Protein AF-A0A9D1L8U7-F1 (afdb_monomer_lite)

pLDDT: mean 72.37, std 13.3, range [36.38, 85.75]

Organism: NCBI:txid2840963

Secondary structure (DSSP, 8-state):
-HHHHHHHHHHHHHHHHHHHHHT------HHHHHHHHHHHHHHHHHHHHHHHHHHHHS-------HHHHHHHHHHHHHHHHHHHHHHHHHH--------------

Structure (mmCIF, N/CA/C/O backbone):
data_AF-A0A9D1L8U7-F1
#
_entry.id   AF-A0A9D1L8U7-F1
#
loop_
_atom_site.group_PDB
_atom_site.id
_atom_site.type_symbol
_atom_site.label_atom_id
_atom_site.label_alt_id
_atom_site.label_comp_id
_atom_site.label_asym_id
_atom_site.label_entity_id
_atom_site.label_seq_id
_atom_site.pdbx_PDB_ins_code
_atom_site.Cartn_x
_atom_site.Cartn_y
_atom_site.Cartn_z
_atom_site.occupancy
_atom_site.B_iso_or_equiv
_atom_site.auth_seq_id
_atom_site.auth_comp_id
_atom_site.auth_asym_id
_atom_site.auth_atom_id
_atom_site.pdbx_PDB_model_num
ATOM 1 N N . MET A 1 1 ? 5.204 17.347 -9.318 1.00 59.16 1 MET A N 1
ATOM 2 C CA . MET A 1 1 ? 3.749 17.117 -9.474 1.00 59.16 1 MET A CA 1
ATOM 3 C C . MET A 1 1 ? 3.393 15.631 -9.412 1.00 59.16 1 MET A C 1
ATOM 5 O O . MET A 1 1 ? 2.665 15.259 -8.507 1.00 59.16 1 MET A O 1
ATOM 9 N N . ILE A 1 2 ? 3.959 14.770 -10.270 1.00 63.97 2 ILE A N 1
ATOM 10 C CA . ILE A 1 2 ? 3.697 13.311 -10.244 1.00 63.97 2 ILE A CA 1
ATOM 11 C C . ILE A 1 2 ? 4.118 12.658 -8.913 1.00 63.97 2 ILE A C 1
ATOM 13 O O . ILE A 1 2 ? 3.381 11.849 -8.368 1.00 63.97 2 ILE A O 1
ATOM 17 N N . GLU A 1 3 ? 5.254 13.058 -8.336 1.00 65.38 3 GLU A N 1
ATOM 18 C CA . GLU A 1 3 ? 5.705 12.559 -7.021 1.00 65.38 3 GLU A CA 1
ATOM 19 C C . GLU A 1 3 ? 4.741 12.928 -5.886 1.00 65.38 3 GLU A C 1
ATOM 21 O O . GLU A 1 3 ? 4.428 12.092 -5.047 1.00 65.38 3 GLU A O 1
ATOM 26 N N . PHE A 1 4 ? 4.200 14.150 -5.907 1.00 64.88 4 PHE A N 1
ATOM 27 C CA . PHE A 1 4 ? 3.173 14.581 -4.959 1.00 64.88 4 PHE A CA 1
ATOM 28 C C . PHE A 1 4 ? 1.879 13.786 -5.155 1.00 64.88 4 PHE A C 1
ATOM 30 O O . PHE A 1 4 ? 1.316 13.286 -4.187 1.00 64.88 4 PHE A O 1
ATOM 37 N N . MET A 1 5 ? 1.434 13.588 -6.400 1.00 67.88 5 MET A N 1
ATOM 38 C CA . MET A 1 5 ? 0.277 12.730 -6.677 1.00 67.88 5 MET A CA 1
ATOM 39 C C . MET A 1 5 ? 0.503 11.310 -6.155 1.00 67.88 5 MET A C 1
ATOM 41 O O . MET A 1 5 ? -0.374 10.761 -5.505 1.00 67.88 5 MET A O 1
ATOM 45 N N . ASN A 1 6 ? 1.688 10.739 -6.340 1.00 68.00 6 ASN A N 1
ATOM 46 C CA . ASN A 1 6 ? 2.013 9.406 -5.838 1.00 68.00 6 ASN A CA 1
ATOM 47 C C . ASN A 1 6 ? 2.086 9.313 -4.307 1.00 68.00 6 ASN A C 1
ATOM 49 O O . ASN A 1 6 ? 1.857 8.240 -3.755 1.00 68.00 6 ASN A O 1
ATOM 53 N N . LEU A 1 7 ? 2.382 10.415 -3.619 1.00 68.00 7 LEU A N 1
ATOM 54 C CA . LEU A 1 7 ? 2.391 10.464 -2.159 1.00 68.00 7 LEU A CA 1
ATOM 55 C C . LEU A 1 7 ? 0.974 10.567 -1.573 1.00 68.00 7 LEU A C 1
ATOM 57 O O . LEU A 1 7 ? 0.725 10.065 -0.478 1.00 68.00 7 LEU A O 1
ATOM 61 N N . PHE A 1 8 ? 0.051 11.216 -2.292 1.00 74.06 8 PHE A N 1
ATOM 62 C CA . PHE A 1 8 ? -1.294 11.514 -1.789 1.00 74.06 8 PHE A CA 1
ATOM 63 C C . PHE A 1 8 ? -2.389 10.582 -2.321 1.00 74.06 8 PHE A C 1
ATOM 65 O O . PHE A 1 8 ? -3.234 10.110 -1.567 1.00 74.06 8 PHE A O 1
ATOM 72 N N . PHE A 1 9 ? -2.382 10.284 -3.618 1.00 79.12 9 PHE A N 1
ATOM 73 C CA . PHE A 1 9 ? -3.474 9.570 -4.283 1.00 79.12 9 PHE A CA 1
ATOM 74 C C . PHE A 1 9 ? -3.497 8.068 -3.963 1.00 79.12 9 PHE A C 1
ATOM 76 O O . PHE A 1 9 ? -4.527 7.575 -3.498 1.00 79.12 9 PHE A O 1
ATOM 83 N N . PRO A 1 10 ? -2.395 7.315 -4.155 1.00 82.19 10 PRO A N 1
ATOM 84 C CA . PRO A 1 10 ? -2.388 5.880 -3.895 1.00 82.19 10 PRO A CA 1
ATOM 85 C C . PRO A 1 10 ? -2.740 5.528 -2.440 1.00 82.19 10 PRO A C 1
ATOM 87 O O . PRO A 1 10 ? -3.629 4.696 -2.239 1.00 82.19 10 PRO A O 1
ATOM 90 N N . PRO A 1 11 ? -2.143 6.134 -1.399 1.00 82.00 11 PRO A N 1
ATOM 91 C CA . PRO A 1 11 ? -2.491 5.774 -0.024 1.00 82.00 11 PRO A CA 1
ATOM 92 C C . PRO A 1 11 ? -3.932 6.153 0.331 1.00 82.00 11 PRO A C 1
ATOM 94 O O . PRO A 1 11 ? -4.615 5.397 1.022 1.00 82.00 11 PRO A O 1
ATOM 97 N N . MET A 1 12 ? -4.433 7.275 -0.199 1.00 83.81 12 MET A N 1
ATOM 98 C CA . MET A 1 12 ? -5.825 7.685 -0.012 1.00 83.81 12 MET A CA 1
ATOM 99 C C . MET A 1 12 ? -6.808 6.671 -0.616 1.00 83.81 12 MET A C 1
ATOM 101 O O . MET A 1 12 ? -7.810 6.362 0.026 1.00 83.81 12 MET A O 1
ATOM 105 N N . ILE A 1 13 ? -6.510 6.088 -1.786 1.00 84.31 13 ILE A N 1
ATOM 106 C CA . ILE A 1 13 ? -7.315 5.002 -2.378 1.00 84.31 13 ILE A CA 1
ATOM 107 C C . ILE A 1 13 ? -7.379 3.798 -1.429 1.00 84.31 13 ILE A C 1
ATOM 109 O O . ILE A 1 13 ? -8.463 3.278 -1.163 1.00 84.31 13 ILE A O 1
ATOM 113 N N . ALA A 1 14 ? -6.235 3.379 -0.884 1.00 83.62 14 ALA A N 1
ATOM 114 C CA . ALA A 1 14 ? -6.166 2.232 0.018 1.00 83.62 14 ALA A CA 1
ATOM 115 C C . ALA A 1 14 ? -6.984 2.460 1.302 1.00 83.62 14 ALA A C 1
ATOM 117 O O . ALA A 1 14 ? -7.759 1.594 1.714 1.00 83.62 14 ALA A O 1
ATOM 118 N N . ILE A 1 15 ? -6.875 3.647 1.903 1.00 84.44 15 ILE A N 1
ATOM 119 C CA . ILE A 1 15 ? -7.648 4.027 3.095 1.00 84.44 15 ILE A CA 1
ATOM 120 C C . ILE A 1 15 ? -9.134 4.109 2.780 1.00 84.44 15 ILE A C 1
ATOM 122 O O . ILE A 1 15 ? -9.946 3.594 3.544 1.00 84.44 15 ILE A O 1
ATOM 126 N N . TYR A 1 16 ? -9.502 4.720 1.654 1.00 83.88 16 TYR A N 1
ATOM 127 C CA . TYR A 1 16 ? -10.893 4.823 1.238 1.00 83.88 16 TYR A CA 1
ATOM 128 C C . TYR A 1 16 ? -11.535 3.440 1.088 1.00 83.88 16 TYR A C 1
ATOM 130 O O . TYR A 1 16 ? -12.621 3.204 1.618 1.00 83.88 16 TYR A O 1
ATOM 138 N N . ILE A 1 17 ? -10.848 2.505 0.424 1.00 83.38 17 ILE A N 1
ATOM 139 C CA . ILE A 1 17 ? -11.315 1.121 0.276 1.00 83.38 17 ILE A CA 1
ATOM 140 C C . ILE A 1 17 ? -11.437 0.451 1.649 1.00 83.38 17 ILE A C 1
ATOM 142 O O . ILE A 1 17 ? -12.465 -0.162 1.933 1.00 83.38 17 ILE A O 1
ATOM 146 N N . TYR A 1 18 ? -10.433 0.596 2.516 1.00 82.31 18 TYR A N 1
ATOM 147 C CA . TYR A 1 18 ? -10.442 0.012 3.858 1.00 82.31 18 TYR A CA 1
ATOM 148 C C . TYR A 1 18 ? -11.620 0.517 4.715 1.00 82.31 18 TYR A C 1
ATOM 150 O O . TYR A 1 18 ? -12.375 -0.286 5.265 1.00 82.31 18 TYR A O 1
ATOM 158 N N . PHE A 1 19 ? -11.845 1.834 4.775 1.00 81.06 19 PHE A N 1
ATOM 159 C CA . PHE A 1 19 ? 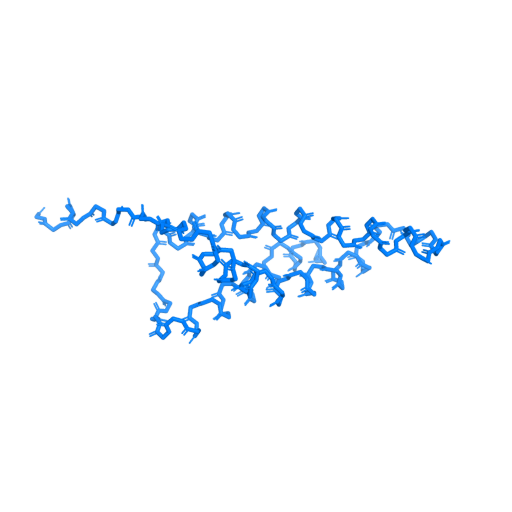-12.950 2.432 5.537 1.00 81.06 19 PHE A CA 1
ATOM 160 C C . PHE A 1 19 ? -14.319 2.075 4.957 1.00 81.06 19 PHE A C 1
ATOM 162 O O . PHE A 1 19 ? -15.234 1.706 5.697 1.00 81.06 19 PHE A O 1
ATOM 169 N N . ARG A 1 20 ? -14.462 2.117 3.625 1.00 82.00 20 ARG A N 1
ATOM 170 C CA . ARG A 1 20 ? -15.722 1.773 2.952 1.00 82.00 20 ARG A CA 1
ATOM 171 C C . ARG A 1 20 ? -16.123 0.320 3.206 1.00 82.00 20 ARG A C 1
ATOM 173 O O . ARG A 1 20 ? -17.309 0.045 3.373 1.00 82.00 20 ARG A O 1
ATOM 180 N N . ARG A 1 21 ? -15.155 -0.598 3.283 1.00 78.44 21 ARG A N 1
ATOM 181 C CA . ARG A 1 21 ? -15.396 -2.014 3.610 1.00 78.44 21 ARG A CA 1
ATOM 182 C C . ARG A 1 21 ? -15.814 -2.225 5.059 1.00 78.44 21 ARG A C 1
ATOM 184 O O . ARG A 1 21 ? -16.721 -3.013 5.310 1.00 78.44 21 ARG A O 1
ATOM 191 N N . LYS A 1 22 ? -15.226 -1.475 5.994 1.00 77.62 22 LYS A N 1
ATOM 192 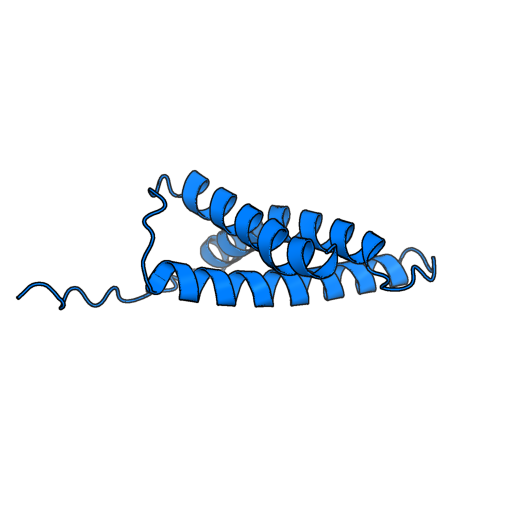C CA . LYS A 1 22 ? -15.618 -1.494 7.413 1.00 77.62 22 LYS A CA 1
ATOM 193 C C . LYS A 1 22 ? -16.900 -0.714 7.723 1.00 77.62 22 LYS A C 1
ATOM 195 O O . LYS A 1 22 ? -17.357 -0.743 8.858 1.00 77.62 22 LYS A O 1
ATOM 200 N N . LYS A 1 23 ? -17.506 -0.055 6.723 1.00 77.06 23 LYS A N 1
ATOM 201 C CA . LYS A 1 23 ? -18.659 0.855 6.879 1.00 77.06 23 LYS A CA 1
ATOM 202 C C . LYS A 1 23 ? -18.405 1.973 7.905 1.00 77.06 23 LYS A C 1
ATOM 204 O O . LYS A 1 23 ? -19.348 2.526 8.466 1.00 77.06 23 LYS A O 1
ATOM 209 N N . GLU A 1 24 ? -17.141 2.321 8.132 1.00 76.44 24 GLU A N 1
ATOM 210 C CA . GLU A 1 24 ? -16.746 3.396 9.040 1.00 76.44 24 GLU A CA 1
ATOM 211 C C . GLU A 1 24 ? -16.782 4.740 8.301 1.00 76.44 24 GLU A C 1
ATOM 213 O O . GLU A 1 24 ? -16.392 4.841 7.133 1.00 76.44 24 GLU A O 1
ATOM 218 N N . LYS A 1 25 ? -17.242 5.798 8.979 1.00 74.62 25 LYS A N 1
ATOM 219 C CA . LYS A 1 25 ? -17.155 7.159 8.440 1.00 74.62 25 LYS A CA 1
ATOM 220 C C . LYS A 1 25 ? -15.712 7.646 8.542 1.00 74.62 25 LYS A C 1
ATOM 222 O O . LYS A 1 25 ? -15.072 7.499 9.580 1.00 74.62 25 LYS A O 1
ATOM 227 N N . ILE A 1 26 ? -15.217 8.263 7.473 1.00 72.69 26 ILE A N 1
ATOM 228 C CA . ILE A 1 26 ? -13.912 8.927 7.481 1.00 72.69 26 ILE A CA 1
ATOM 229 C C . ILE A 1 26 ? -14.069 10.220 8.286 1.00 72.69 26 ILE A C 1
ATOM 231 O O . ILE A 1 26 ? -14.569 11.218 7.774 1.00 72.69 26 ILE A O 1
ATOM 235 N N . ALA A 1 27 ? -13.688 10.182 9.560 1.00 75.12 27 ALA A N 1
ATOM 236 C CA . ALA A 1 27 ? -13.560 11.368 10.395 1.00 75.12 27 ALA A CA 1
ATOM 237 C C . ALA A 1 27 ? -12.093 11.803 10.405 1.00 75.12 27 ALA A C 1
ATOM 239 O O . ALA A 1 27 ? -11.205 10.988 10.663 1.00 75.12 27 ALA A O 1
ATOM 240 N N . PHE A 1 28 ? -11.833 13.079 10.119 1.00 73.81 28 PHE A N 1
ATOM 241 C CA . PHE A 1 28 ? -10.490 13.636 10.232 1.00 73.81 28 PHE A CA 1
ATOM 242 C C . PHE A 1 28 ? -10.074 13.648 11.703 1.00 73.81 28 PHE A C 1
ATOM 244 O O . PHE A 1 28 ? -10.623 14.392 12.508 1.00 73.81 28 PHE A O 1
ATOM 251 N N . SER A 1 29 ? -9.118 12.792 12.046 1.00 79.88 29 SER A N 1
ATOM 252 C CA . SER A 1 29 ? -8.584 12.652 13.397 1.00 79.88 29 SER A CA 1
ATOM 253 C C . SER A 1 29 ? -7.087 12.336 13.339 1.00 79.88 29 SER A C 1
ATOM 255 O O . SER A 1 29 ? -6.593 11.802 12.341 1.00 79.88 29 SER A O 1
ATOM 257 N N . LEU A 1 30 ? -6.343 12.644 14.404 1.00 75.56 30 LEU A N 1
ATOM 258 C CA . LEU A 1 30 ? -4.926 12.270 14.531 1.00 75.56 30 LEU A CA 1
ATOM 259 C C . LEU A 1 30 ? -4.672 10.767 14.263 1.00 75.56 30 LEU A C 1
ATOM 261 O O . LEU A 1 30 ? -3.764 10.448 13.491 1.00 75.56 30 LEU A O 1
ATOM 265 N N . PRO A 1 31 ? -5.500 9.831 14.773 1.00 76.31 31 PRO A N 1
ATOM 266 C CA . PRO A 1 31 ? -5.393 8.410 14.441 1.00 76.31 31 PRO A CA 1
ATOM 267 C C . PRO A 1 31 ? -5.519 8.102 12.945 1.00 76.31 31 PRO A C 1
ATOM 269 O O . PRO A 1 31 ? -4.870 7.178 12.451 1.00 76.31 31 PRO A O 1
ATOM 272 N N . LEU A 1 32 ? -6.339 8.858 12.204 1.00 77.75 32 LEU A N 1
ATOM 273 C CA . LEU A 1 32 ? -6.468 8.698 10.755 1.00 77.75 32 LEU A CA 1
ATOM 274 C C . LEU A 1 32 ? -5.164 9.075 10.045 1.00 77.75 32 LEU A C 1
ATOM 276 O O . LEU A 1 32 ? -4.754 8.363 9.133 1.00 77.75 32 LEU A O 1
ATOM 280 N N . ILE A 1 33 ? -4.494 10.145 10.481 1.00 80.69 33 ILE A N 1
ATOM 281 C CA . ILE A 1 33 ? -3.206 10.579 9.919 1.00 80.69 33 ILE A CA 1
ATOM 282 C C . ILE A 1 33 ? -2.128 9.521 10.178 1.00 80.69 33 ILE A C 1
ATOM 284 O O . ILE A 1 33 ? -1.374 9.172 9.273 1.00 80.69 33 ILE A O 1
ATOM 288 N N . VAL A 1 34 ? -2.088 8.940 11.379 1.00 80.81 34 VAL A N 1
ATOM 289 C CA . VAL A 1 34 ? -1.143 7.855 11.694 1.00 80.81 34 VAL A CA 1
ATOM 290 C C . VAL A 1 34 ? -1.411 6.626 10.820 1.00 80.81 34 VAL A C 1
ATOM 292 O O . VAL A 1 34 ? -0.489 6.105 10.190 1.00 80.81 34 VAL A O 1
ATOM 295 N N . LYS A 1 35 ? -2.677 6.197 10.704 1.00 80.00 35 LYS A N 1
ATOM 296 C CA . LYS A 1 35 ? -3.078 5.116 9.784 1.00 80.00 35 LYS A CA 1
ATOM 297 C C . LYS A 1 35 ? -2.693 5.446 8.341 1.00 80.00 35 LYS A C 1
ATOM 299 O O . LYS A 1 35 ? -2.208 4.571 7.630 1.00 80.00 35 LYS A O 1
ATOM 304 N N . TYR A 1 36 ? -2.854 6.700 7.927 1.00 83.00 36 TYR A N 1
ATOM 305 C CA . TYR A 1 36 ? -2.471 7.174 6.604 1.00 83.00 36 TYR A CA 1
ATOM 306 C C . TYR A 1 36 ? -0.972 7.031 6.352 1.00 83.00 36 TYR A C 1
ATOM 308 O O . TYR A 1 36 ? -0.573 6.474 5.328 1.00 83.00 36 TYR A O 1
ATOM 316 N N . CYS A 1 37 ? -0.134 7.470 7.291 1.00 81.56 37 CYS A N 1
ATOM 317 C CA . CYS A 1 37 ? 1.316 7.323 7.193 1.00 81.56 37 CYS A CA 1
ATOM 318 C C . CYS A 1 37 ? 1.723 5.848 7.091 1.00 81.56 37 CYS A C 1
ATOM 320 O O . CYS A 1 37 ? 2.506 5.488 6.213 1.00 81.56 37 CYS A O 1
ATOM 322 N N . ILE A 1 38 ? 1.136 4.980 7.922 1.00 83.81 38 ILE A N 1
ATOM 323 C CA . ILE A 1 38 ? 1.397 3.534 7.895 1.00 83.81 38 ILE A CA 1
ATOM 324 C C . ILE A 1 38 ? 1.025 2.940 6.530 1.00 83.81 38 ILE A C 1
ATOM 326 O O . ILE A 1 38 ? 1.836 2.252 5.909 1.00 83.81 38 ILE A O 1
ATOM 330 N N . VAL A 1 39 ? -0.176 3.243 6.027 1.00 84.88 39 VAL A N 1
ATOM 331 C CA . VAL A 1 39 ? -0.642 2.772 4.714 1.00 84.88 39 VAL A CA 1
ATOM 332 C C . VAL A 1 39 ? 0.248 3.298 3.591 1.00 84.88 39 VAL A C 1
ATOM 334 O O . VAL A 1 39 ? 0.558 2.554 2.669 1.00 84.88 39 VAL A O 1
ATOM 337 N N . THR A 1 40 ? 0.720 4.540 3.677 1.00 84.94 40 THR A N 1
ATOM 338 C CA . THR A 1 40 ? 1.620 5.133 2.678 1.00 84.94 40 THR A CA 1
ATOM 339 C C . THR A 1 40 ? 2.938 4.369 2.586 1.00 84.94 40 THR A C 1
ATOM 341 O O . THR A 1 40 ? 3.363 3.999 1.491 1.00 84.94 40 THR A O 1
ATOM 344 N N . VAL A 1 41 ? 3.560 4.073 3.731 1.00 84.31 41 VAL A N 1
ATOM 345 C CA . VAL A 1 41 ? 4.805 3.290 3.786 1.00 84.31 41 VAL A CA 1
ATOM 346 C C . VAL A 1 41 ? 4.581 1.874 3.248 1.00 84.31 41 VAL A C 1
ATOM 348 O O . VAL A 1 41 ? 5.385 1.382 2.456 1.00 84.31 41 VAL A O 1
ATOM 351 N N . LEU A 1 42 ? 3.465 1.241 3.615 1.00 83.88 42 LEU A N 1
ATOM 352 C CA . LEU A 1 42 ? 3.089 -0.085 3.122 1.00 83.88 42 LEU A CA 1
ATOM 353 C C . LEU A 1 42 ? 2.871 -0.105 1.606 1.00 83.88 42 LEU A C 1
ATOM 355 O O . LEU A 1 42 ? 3.418 -0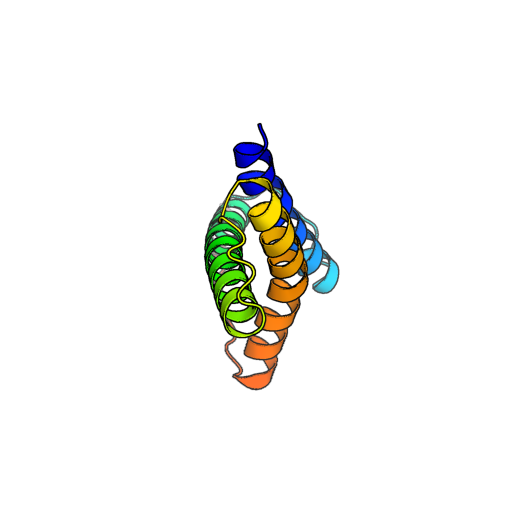.974 0.934 1.00 83.88 42 LEU A O 1
ATOM 359 N N . VAL A 1 43 ? 2.122 0.853 1.053 1.00 84.19 43 VAL A N 1
ATOM 360 C CA . VAL A 1 43 ? 1.897 0.981 -0.397 1.00 84.19 43 VAL A CA 1
ATOM 361 C C . VAL A 1 43 ? 3.224 1.168 -1.124 1.00 84.19 43 VAL A C 1
ATOM 363 O O . VAL A 1 43 ? 3.459 0.512 -2.135 1.00 84.19 43 VAL A O 1
ATOM 366 N N . PHE A 1 44 ? 4.121 2.006 -0.596 1.00 82.62 44 PHE A N 1
ATOM 367 C CA . PHE A 1 44 ? 5.439 2.219 -1.188 1.00 82.62 44 PHE A CA 1
ATOM 368 C C . PHE A 1 44 ? 6.277 0.934 -1.214 1.00 82.62 44 PHE A C 1
ATOM 370 O O . PHE A 1 44 ? 6.827 0.573 -2.258 1.00 82.62 44 PHE A O 1
ATOM 377 N N . ALA A 1 45 ? 6.353 0.223 -0.086 1.00 83.25 45 ALA A N 1
ATOM 378 C CA . ALA A 1 45 ? 7.075 -1.042 0.010 1.00 83.25 45 ALA A CA 1
ATOM 379 C C . ALA A 1 45 ? 6.477 -2.102 -0.930 1.00 83.25 45 ALA A C 1
ATOM 381 O O . ALA A 1 45 ? 7.204 -2.755 -1.679 1.00 83.25 45 ALA A O 1
ATOM 382 N N . PHE A 1 46 ? 5.150 -2.225 -0.949 1.00 82.88 46 PHE A N 1
ATOM 383 C CA . PHE A 1 46 ? 4.445 -3.209 -1.763 1.00 82.88 46 PHE A CA 1
ATOM 384 C C . PHE A 1 46 ? 4.573 -2.922 -3.264 1.00 82.88 46 PHE A C 1
ATOM 386 O O . PHE A 1 46 ? 4.799 -3.841 -4.046 1.00 82.88 46 PHE A O 1
ATOM 393 N N . ALA A 1 47 ? 4.528 -1.651 -3.671 1.00 83.06 47 ALA A N 1
ATOM 394 C CA . ALA A 1 47 ? 4.775 -1.241 -5.052 1.00 83.06 47 ALA A CA 1
ATOM 395 C C . ALA A 1 47 ? 6.190 -1.619 -5.521 1.00 83.06 47 ALA A C 1
ATOM 397 O O . ALA A 1 47 ? 6.356 -2.097 -6.643 1.00 83.06 47 ALA A O 1
ATOM 398 N N . LYS A 1 48 ? 7.209 -1.470 -4.659 1.00 80.56 48 LYS A N 1
ATOM 399 C CA . LYS A 1 48 ? 8.574 -1.923 -4.970 1.00 80.56 48 LYS A CA 1
ATOM 400 C C . LYS A 1 48 ? 8.663 -3.439 -5.119 1.00 80.56 48 LYS A C 1
ATOM 402 O O . LYS A 1 48 ? 9.278 -3.902 -6.075 1.00 80.56 48 LYS A O 1
ATOM 407 N N . ILE A 1 49 ? 8.039 -4.197 -4.215 1.00 84.06 49 ILE A N 1
ATOM 408 C CA . ILE A 1 49 ? 8.008 -5.666 -4.288 1.00 84.06 49 ILE A CA 1
ATOM 409 C C . ILE A 1 49 ? 7.328 -6.116 -5.586 1.00 84.06 49 ILE A C 1
ATOM 411 O O . ILE A 1 49 ? 7.892 -6.920 -6.322 1.00 84.06 49 ILE A O 1
ATOM 415 N N . LEU A 1 50 ? 6.160 -5.554 -5.915 1.00 81.62 50 LEU A N 1
ATOM 416 C CA . LEU A 1 50 ? 5.453 -5.848 -7.165 1.00 81.62 50 LEU A CA 1
ATOM 417 C C . LEU A 1 50 ? 6.312 -5.539 -8.390 1.00 81.62 50 LEU A C 1
ATOM 419 O O . LEU A 1 50 ? 6.397 -6.358 -9.301 1.00 81.62 50 LEU A O 1
ATOM 423 N N . SER A 1 51 ? 6.989 -4.391 -8.397 1.00 80.00 51 SER A N 1
ATOM 424 C CA . SER A 1 51 ? 7.869 -4.030 -9.504 1.00 80.00 51 SER A CA 1
ATOM 425 C C . SER A 1 51 ? 9.051 -4.991 -9.645 1.00 80.00 51 SER A C 1
ATOM 427 O O . SER A 1 51 ? 9.424 -5.313 -10.770 1.00 80.00 51 SER A O 1
ATOM 429 N N . GLN A 1 52 ? 9.637 -5.463 -8.540 1.00 80.56 52 GLN A N 1
ATOM 430 C CA . GLN A 1 52 ? 10.711 -6.459 -8.578 1.00 80.56 52 GLN A CA 1
ATOM 431 C C . GLN A 1 52 ? 10.215 -7.808 -9.100 1.00 80.56 52 GLN A C 1
ATOM 433 O O . GLN A 1 52 ? 10.878 -8.405 -9.941 1.00 80.56 52 GLN A O 1
ATOM 438 N N . ILE A 1 53 ? 9.038 -8.257 -8.657 1.00 81.50 53 ILE A N 1
ATOM 439 C CA . ILE A 1 53 ? 8.407 -9.489 -9.144 1.00 81.50 53 ILE A CA 1
ATOM 440 C C . ILE A 1 53 ? 8.193 -9.405 -10.656 1.00 81.50 53 ILE A C 1
ATOM 442 O O . ILE A 1 53 ? 8.599 -10.304 -11.387 1.00 81.50 53 ILE A O 1
ATOM 446 N N . VAL A 1 54 ? 7.610 -8.310 -11.146 1.00 78.19 54 VAL A N 1
AT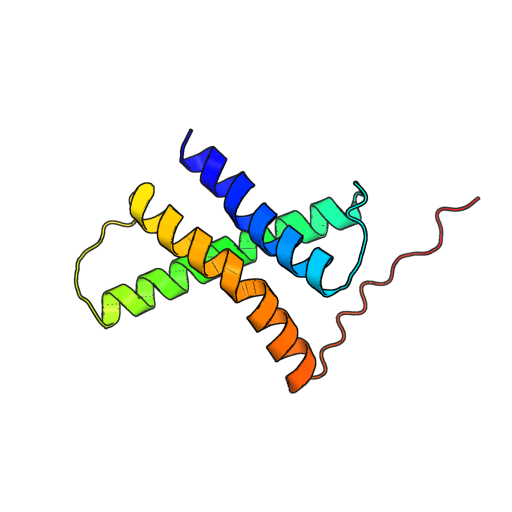OM 447 C CA . VAL A 1 54 ? 7.374 -8.133 -12.584 1.00 78.19 54 VAL A CA 1
ATOM 448 C C . VAL A 1 54 ? 8.684 -8.118 -13.363 1.00 78.19 54 VAL A C 1
ATOM 450 O O . VAL A 1 54 ? 8.747 -8.768 -14.396 1.00 78.19 54 VAL A O 1
ATOM 453 N N . ASN A 1 55 ? 9.736 -7.482 -12.843 1.00 74.94 55 ASN A N 1
ATOM 454 C CA . ASN A 1 55 ? 11.051 -7.463 -13.488 1.00 74.94 55 ASN A CA 1
ATOM 455 C C . ASN A 1 55 ? 11.718 -8.857 -13.553 1.00 74.94 55 ASN A C 1
ATOM 457 O O . ASN A 1 55 ? 12.511 -9.121 -14.451 1.00 74.94 55 ASN A O 1
ATOM 461 N N . ILE A 1 56 ? 11.389 -9.768 -12.625 1.00 78.25 56 ILE A N 1
ATOM 462 C CA . ILE A 1 56 ? 11.845 -11.169 -12.666 1.00 78.25 56 ILE A CA 1
ATOM 463 C C . ILE A 1 56 ? 11.147 -11.940 -13.795 1.00 78.25 56 ILE A C 1
ATOM 465 O O . ILE A 1 56 ? 11.796 -12.692 -14.517 1.00 78.25 56 ILE A O 1
ATOM 469 N N . PHE A 1 57 ? 9.830 -11.777 -13.945 1.00 75.69 57 PHE A N 1
ATOM 470 C CA . PHE A 1 57 ? 9.040 -12.512 -14.946 1.00 75.69 57 PHE A CA 1
ATOM 471 C C . PHE A 1 57 ? 9.124 -11.908 -16.348 1.00 75.69 57 PHE A C 1
ATOM 473 O O . PHE A 1 57 ? 9.044 -12.618 -17.346 1.00 75.69 57 PHE A O 1
ATOM 480 N N . TYR A 1 58 ? 9.290 -10.596 -16.412 1.00 69.62 58 TYR A N 1
ATOM 481 C CA . TYR A 1 58 ? 9.459 -9.822 -17.620 1.00 69.62 58 TYR A CA 1
ATOM 482 C C . TYR A 1 58 ? 10.685 -8.941 -17.412 1.00 69.62 58 TYR A C 1
ATOM 484 O O . TYR A 1 58 ? 10.552 -7.884 -16.796 1.00 69.62 58 TYR A O 1
ATOM 492 N N . PRO A 1 59 ? 11.858 -9.304 -17.961 1.00 63.69 59 PRO A N 1
ATOM 493 C CA . PRO A 1 59 ? 13.038 -8.446 -17.959 1.00 63.69 59 PRO A CA 1
ATOM 494 C C . PRO A 1 59 ? 12.856 -7.275 -18.940 1.00 63.69 59 PRO A C 1
ATOM 496 O O . PRO A 1 59 ? 13.774 -6.889 -19.662 1.00 63.69 59 PRO A O 1
ATOM 499 N N . LEU A 1 60 ? 11.653 -6.694 -19.004 1.00 58.56 60 LEU A N 1
ATOM 500 C CA . LEU A 1 60 ? 11.529 -5.307 -19.386 1.00 58.56 60 LEU A CA 1
ATOM 501 C C . LEU A 1 60 ? 12.261 -4.567 -18.275 1.00 58.56 60 LEU A C 1
ATOM 503 O O . LEU A 1 60 ? 11.763 -4.494 -17.157 1.00 58.56 60 LEU A O 1
ATOM 507 N N . ALA A 1 61 ? 13.447 -4.050 -18.574 1.00 55.31 61 ALA A N 1
ATOM 508 C CA . ALA A 1 61 ? 14.153 -3.097 -17.735 1.00 55.31 61 ALA A CA 1
ATOM 509 C C . ALA A 1 61 ? 13.322 -1.807 -17.645 1.00 55.31 61 ALA A C 1
ATOM 511 O O . ALA A 1 61 ? 13.711 -0.778 -18.183 1.00 55.31 61 ALA A O 1
ATOM 512 N N . ILE A 1 62 ? 12.129 -1.886 -17.046 1.00 57.69 62 ILE A N 1
ATOM 513 C CA . ILE A 1 62 ? 11.240 -0.766 -16.809 1.00 57.69 62 ILE A CA 1
ATOM 514 C C . ILE A 1 62 ? 11.999 0.068 -15.789 1.00 57.69 62 ILE A C 1
ATOM 516 O O . ILE A 1 62 ? 12.113 -0.359 -14.632 1.00 57.69 62 ILE A O 1
ATOM 520 N N . PRO A 1 63 ? 12.574 1.213 -16.194 1.00 57.59 63 PRO A N 1
ATOM 521 C CA . PRO A 1 63 ? 13.186 2.080 -15.217 1.00 57.59 63 PRO A CA 1
ATOM 522 C C . PRO A 1 63 ? 12.090 2.422 -14.215 1.00 57.59 63 PRO A C 1
ATOM 524 O O . PRO A 1 63 ? 10.941 2.664 -14.598 1.00 57.59 63 PRO A O 1
ATOM 527 N N . LEU A 1 64 ? 12.427 2.432 -12.927 1.00 57.16 64 LEU A N 1
ATOM 528 C CA . LEU A 1 64 ? 11.536 2.895 -11.862 1.00 57.16 64 LEU A CA 1
ATOM 529 C C . LEU A 1 64 ? 11.317 4.422 -11.956 1.00 57.16 64 LEU A C 1
ATOM 531 O O . LEU A 1 64 ? 11.297 5.132 -10.955 1.00 57.16 64 LEU A O 1
ATOM 535 N N . ASP A 1 65 ? 11.190 4.943 -13.172 1.00 59.06 65 ASP A N 1
ATOM 536 C CA . ASP A 1 65 ? 10.809 6.305 -13.442 1.00 59.06 65 ASP A CA 1
ATOM 537 C C . ASP A 1 65 ? 9.355 6.518 -13.028 1.00 59.06 65 ASP A C 1
ATOM 539 O O . ASP A 1 65 ? 8.554 5.599 -12.829 1.00 59.06 65 ASP A O 1
ATOM 543 N N . ARG A 1 66 ? 9.018 7.790 -12.847 1.00 63.31 66 AR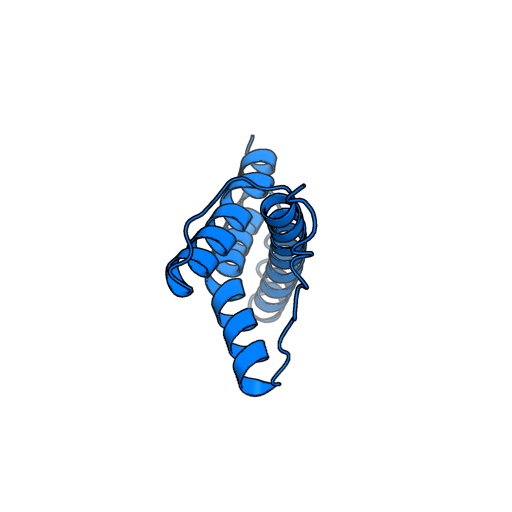G A N 1
ATOM 544 C CA . ARG A 1 66 ? 7.842 8.240 -12.099 1.00 63.31 66 ARG A CA 1
ATOM 545 C C . ARG A 1 66 ? 6.513 7.612 -12.551 1.00 63.31 66 ARG A C 1
ATOM 547 O O . ARG A 1 66 ? 5.641 7.433 -11.709 1.00 63.31 66 ARG A O 1
ATOM 554 N N . ALA A 1 67 ? 6.358 7.272 -13.835 1.00 67.00 67 ALA A N 1
ATOM 555 C CA . ALA A 1 67 ? 5.119 6.741 -14.419 1.00 67.00 67 ALA A CA 1
ATOM 556 C C . ALA A 1 67 ? 4.867 5.236 -14.158 1.00 67.00 67 ALA A C 1
ATOM 558 O O . ALA A 1 67 ? 3.794 4.909 -13.644 1.00 67.00 67 ALA A O 1
ATOM 559 N N . PRO A 1 68 ? 5.801 4.305 -14.447 1.00 71.62 68 PRO A N 1
ATOM 560 C CA . PRO A 1 68 ? 5.608 2.894 -14.104 1.00 71.62 68 PRO A CA 1
ATOM 561 C C . PRO A 1 68 ? 5.452 2.671 -12.597 1.00 71.62 68 PRO A C 1
ATOM 563 O O . PRO A 1 68 ? 4.624 1.861 -12.184 1.00 71.62 68 PRO A O 1
ATOM 566 N N . TYR A 1 69 ? 6.143 3.454 -11.762 1.00 71.69 69 TYR A N 1
ATOM 567 C CA . TYR A 1 69 ? 5.924 3.420 -10.316 1.00 71.69 69 TYR A CA 1
ATOM 568 C C . TYR A 1 69 ? 4.474 3.770 -9.931 1.00 71.69 69 TYR A C 1
ATOM 570 O O . TYR A 1 69 ? 3.888 3.078 -9.101 1.00 71.69 69 TYR A O 1
ATOM 578 N N . THR A 1 70 ? 3.863 4.790 -10.549 1.00 76.25 70 THR A N 1
ATOM 579 C CA . THR A 1 70 ? 2.454 5.149 -10.297 1.00 76.25 70 THR A CA 1
ATOM 580 C C . THR A 1 70 ? 1.512 3.982 -10.586 1.00 76.25 70 THR A C 1
ATOM 582 O O . THR A 1 70 ? 0.601 3.730 -9.799 1.00 76.25 70 THR A O 1
ATOM 585 N N . LEU A 1 71 ? 1.740 3.239 -11.674 1.00 79.56 71 LEU A N 1
ATOM 586 C CA . LEU A 1 71 ? 0.928 2.067 -12.016 1.00 79.56 71 LEU A CA 1
ATOM 587 C C . LEU A 1 71 ? 1.023 0.990 -10.930 1.00 79.56 71 LEU A C 1
ATOM 589 O O . LEU A 1 71 ? -0.005 0.523 -10.437 1.00 79.56 71 LEU A O 1
ATOM 593 N N . PHE A 1 72 ? 2.239 0.650 -10.497 1.00 81.56 72 PHE A N 1
ATOM 594 C CA . PHE A 1 72 ? 2.434 -0.325 -9.421 1.00 81.56 72 PHE A CA 1
ATOM 595 C C . PHE A 1 72 ? 1.882 0.162 -8.080 1.00 81.56 72 PHE A C 1
ATOM 597 O O . PHE A 1 72 ? 1.323 -0.638 -7.336 1.00 81.56 72 PHE A O 1
ATOM 604 N N . ALA A 1 73 ? 1.979 1.458 -7.782 1.00 80.25 73 ALA A N 1
ATOM 605 C CA . ALA A 1 73 ? 1.422 2.051 -6.572 1.00 80.25 73 ALA A CA 1
ATOM 606 C C . ALA A 1 73 ? -0.112 1.997 -6.555 1.00 80.25 73 ALA A C 1
ATOM 608 O O . ALA A 1 73 ? -0.690 1.660 -5.527 1.00 80.25 73 ALA A O 1
ATOM 609 N N . ILE A 1 74 ? -0.783 2.255 -7.682 1.00 83.44 74 ILE A N 1
ATOM 610 C CA . ILE A 1 74 ? -2.245 2.121 -7.785 1.00 83.44 74 ILE A CA 1
ATOM 611 C C . ILE A 1 74 ? -2.664 0.666 -7.563 1.00 83.44 74 ILE A C 1
ATOM 613 O O . ILE A 1 74 ? -3.557 0.397 -6.759 1.00 83.44 74 ILE A O 1
ATOM 617 N N . VAL A 1 75 ? -1.997 -0.279 -8.232 1.00 84.94 75 VAL A N 1
ATOM 618 C CA . VAL A 1 75 ? -2.272 -1.714 -8.065 1.00 84.94 75 VAL A CA 1
ATOM 619 C C . VAL A 1 75 ? -2.039 -2.140 -6.614 1.00 84.94 75 VAL A C 1
ATOM 621 O O . VAL A 1 75 ? -2.896 -2.796 -6.019 1.00 84.94 75 VAL A O 1
ATOM 624 N N . ALA A 1 76 ? -0.929 -1.707 -6.011 1.00 84.38 76 ALA A N 1
ATOM 625 C CA . ALA A 1 76 ? -0.628 -1.943 -4.606 1.00 84.38 76 ALA A CA 1
ATOM 626 C C . ALA A 1 76 ? -1.735 -1.402 -3.698 1.00 84.38 76 ALA A C 1
ATOM 628 O O . ALA A 1 76 ? -2.233 -2.135 -2.855 1.00 84.38 76 ALA A O 1
ATOM 629 N N . SER A 1 77 ? -2.178 -0.164 -3.899 1.00 84.19 77 SER A N 1
ATOM 630 C CA . SER A 1 77 ? -3.228 0.465 -3.096 1.00 84.19 77 SER A CA 1
ATOM 631 C C . SER A 1 77 ? -4.581 -0.224 -3.171 1.00 84.19 77 SER A C 1
ATOM 633 O O . SER A 1 77 ? -5.324 -0.215 -2.192 1.00 84.19 77 SER A O 1
ATOM 635 N N . VAL A 1 78 ? -4.915 -0.821 -4.314 1.00 85.75 78 VAL A N 1
ATOM 636 C CA . VAL A 1 78 ? -6.150 -1.597 -4.456 1.00 85.75 78 VAL A CA 1
ATOM 637 C C . VAL A 1 78 ? -6.021 -2.950 -3.766 1.00 85.75 78 VAL A C 1
ATOM 639 O O . VAL A 1 78 ? -6.976 -3.381 -3.131 1.00 85.75 78 VAL A O 1
ATOM 642 N N . LEU A 1 79 ? -4.862 -3.609 -3.849 1.00 85.31 79 LEU A N 1
ATOM 643 C CA . LEU A 1 79 ? -4.644 -4.945 -3.281 1.00 85.31 79 LEU A CA 1
ATOM 644 C C . LEU A 1 79 ? -4.367 -4.933 -1.772 1.00 85.31 79 LEU A C 1
ATOM 646 O O . LEU A 1 79 ? -4.794 -5.846 -1.065 1.00 85.31 79 LEU A O 1
ATOM 650 N N . LEU A 1 80 ? -3.687 -3.903 -1.261 1.00 84.12 80 LEU A N 1
ATOM 651 C CA . LEU A 1 80 ? -3.241 -3.814 0.131 1.00 84.12 80 LEU A CA 1
ATOM 652 C C . LEU A 1 80 ? -4.378 -4.019 1.152 1.00 84.12 80 LEU A C 1
ATOM 654 O O . LEU A 1 80 ? -4.191 -4.815 2.071 1.00 84.12 80 LEU A O 1
ATOM 658 N N . PRO A 1 81 ? -5.570 -3.400 1.011 1.00 82.25 81 PRO A N 1
ATOM 659 C CA . PRO A 1 81 ? -6.674 -3.599 1.950 1.00 82.25 81 PRO A CA 1
ATOM 660 C C . PRO A 1 81 ? -7.166 -5.051 1.983 1.00 82.25 81 PRO A C 1
ATOM 662 O O . PRO A 1 81 ? -7.514 -5.557 3.045 1.00 82.25 81 PRO A O 1
ATOM 665 N N . PHE A 1 82 ? -7.161 -5.740 0.836 1.00 81.38 82 PHE A N 1
ATOM 666 C CA . PHE A 1 82 ? -7.534 -7.155 0.754 1.00 81.38 82 PHE A CA 1
ATOM 667 C C . PHE A 1 82 ? -6.495 -8.032 1.439 1.00 81.38 82 PHE A C 1
ATOM 669 O O . PHE A 1 82 ? -6.856 -8.977 2.130 1.00 81.38 82 PHE A O 1
ATOM 676 N N . LEU A 1 83 ? -5.215 -7.707 1.264 1.00 80.75 83 LEU A N 1
ATOM 677 C CA . LEU A 1 83 ? -4.112 -8.439 1.870 1.00 80.75 83 LEU A CA 1
ATOM 678 C C . LEU A 1 83 ? -4.106 -8.264 3.392 1.00 80.75 83 LEU A C 1
ATOM 680 O O . LEU A 1 83 ? -3.964 -9.244 4.115 1.00 80.75 83 LEU A O 1
ATOM 684 N N . ILE A 1 84 ? -4.352 -7.044 3.878 1.00 77.94 84 ILE A N 1
ATOM 685 C CA . ILE A 1 84 ? -4.516 -6.748 5.307 1.00 77.94 84 ILE A CA 1
ATOM 686 C C . ILE A 1 84 ? -5.692 -7.542 5.882 1.00 77.94 84 ILE A C 1
ATOM 688 O O . ILE A 1 84 ? -5.522 -8.221 6.890 1.00 77.94 84 ILE A O 1
ATOM 692 N N . GLU A 1 85 ? -6.864 -7.515 5.242 1.00 75.69 85 GLU A N 1
ATOM 693 C CA . GLU A 1 85 ? -8.017 -8.295 5.708 1.00 75.69 85 GLU A CA 1
ATOM 694 C C . GLU A 1 85 ? -7.765 -9.807 5.660 1.00 75.69 85 GLU A C 1
ATOM 696 O O . GLU A 1 85 ? -8.158 -10.525 6.578 1.00 75.69 85 GLU A O 1
ATOM 701 N N . PHE A 1 86 ? -7.097 -10.302 4.616 1.00 80.06 86 PHE A N 1
ATOM 702 C CA . PHE A 1 86 ? -6.750 -11.713 4.487 1.00 80.06 86 PHE A CA 1
ATOM 703 C C . PHE A 1 86 ? -5.803 -12.152 5.606 1.00 80.06 86 PHE A C 1
ATOM 705 O O . PHE A 1 86 ? -6.072 -13.148 6.274 1.00 80.06 86 PHE A O 1
ATOM 712 N N . VAL A 1 87 ? -4.746 -11.379 5.872 1.00 77.25 87 VAL A N 1
ATOM 713 C CA . VAL A 1 87 ? -3.808 -11.642 6.972 1.00 77.25 87 VAL A CA 1
ATOM 714 C C . VAL A 1 87 ? -4.527 -11.580 8.319 1.00 77.25 87 VAL A C 1
ATOM 716 O O . VAL A 1 87 ? -4.376 -12.496 9.121 1.00 77.25 87 VAL A O 1
ATOM 719 N N . GLN A 1 88 ? -5.368 -10.572 8.558 1.00 71.94 88 GLN A N 1
ATOM 720 C CA . GLN A 1 88 ? -6.156 -10.472 9.793 1.00 71.94 88 GLN A CA 1
ATOM 721 C C . GLN A 1 88 ? -7.082 -11.681 9.985 1.00 71.94 88 GLN A C 1
ATOM 723 O O . GLN A 1 88 ? -7.169 -12.223 11.087 1.00 71.94 88 GLN A O 1
ATOM 728 N N . ARG A 1 89 ? -7.738 -12.149 8.916 1.00 71.38 89 ARG A N 1
ATOM 729 C CA . ARG A 1 89 ? -8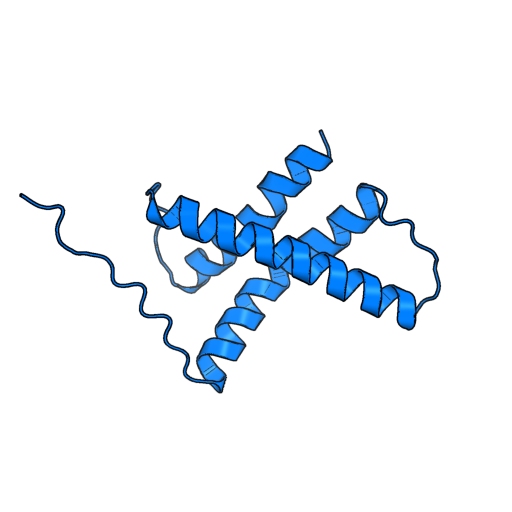.672 -13.282 8.965 1.00 71.38 89 ARG A CA 1
ATOM 730 C C . ARG A 1 89 ? -7.970 -14.629 9.125 1.00 71.38 89 ARG A C 1
ATOM 732 O O . ARG A 1 89 ? -8.490 -15.491 9.828 1.00 71.38 89 ARG A O 1
ATOM 739 N N . TYR A 1 90 ? -6.820 -14.815 8.478 1.00 70.75 90 TYR A N 1
ATOM 740 C CA . TYR A 1 90 ? -6.105 -16.092 8.454 1.00 70.75 90 TYR A CA 1
ATOM 741 C C . TYR A 1 90 ? -5.158 -16.261 9.648 1.00 70.75 90 TYR A C 1
ATOM 743 O O . TYR A 1 90 ? -5.060 -17.349 10.205 1.00 70.75 90 TYR A O 1
ATOM 751 N N . PHE A 1 91 ? -4.506 -15.181 10.090 1.00 64.56 91 PHE A N 1
ATOM 752 C CA . PHE A 1 91 ? -3.562 -15.208 11.211 1.00 64.56 91 PHE A CA 1
ATOM 753 C C . PHE A 1 91 ? -4.166 -14.755 12.550 1.00 64.56 91 PHE A C 1
ATOM 755 O O . PHE A 1 91 ? -3.450 -14.743 13.546 1.00 64.56 91 PHE A O 1
ATOM 762 N N . ARG A 1 92 ? -5.457 -14.379 12.605 1.00 56.38 92 ARG A N 1
ATOM 763 C CA . ARG A 1 92 ? -6.123 -13.823 13.807 1.00 56.38 92 ARG A CA 1
ATOM 764 C C . ARG A 1 92 ? -5.321 -12.705 14.498 1.00 56.38 92 ARG A C 1
ATOM 766 O O . ARG A 1 92 ? -5.405 -12.531 15.711 1.00 56.38 92 ARG A O 1
ATOM 773 N N . PHE A 1 93 ? -4.557 -11.919 13.741 1.00 51.62 93 PHE A N 1
ATOM 774 C CA . PHE A 1 93 ? -3.943 -10.701 14.263 1.00 51.62 93 PHE A CA 1
ATOM 775 C C . PHE A 1 93 ? -5.023 -9.616 14.354 1.00 51.62 93 PHE A C 1
ATOM 777 O O . PHE A 1 93 ? -5.197 -8.805 13.443 1.00 51.62 93 PHE A O 1
ATOM 784 N N . GLU A 1 94 ? -5.787 -9.606 15.447 1.00 47.75 94 GLU A N 1
ATOM 785 C CA . GLU A 1 94 ? -6.522 -8.409 15.848 1.00 47.75 94 GLU A CA 1
ATOM 786 C C . GLU A 1 94 ? -5.492 -7.350 16.235 1.00 47.75 94 GLU A C 1
ATOM 788 O O . GLU A 1 94 ? -4.937 -7.359 17.332 1.00 47.75 94 GLU A O 1
ATOM 793 N N . ILE A 1 95 ? -5.211 -6.421 15.322 1.00 49.31 95 ILE A N 1
ATOM 794 C CA . ILE A 1 95 ? -4.528 -5.183 15.688 1.00 49.31 95 ILE A CA 1
ATOM 795 C C . ILE A 1 95 ? -5.539 -4.380 16.516 1.00 49.31 95 ILE A C 1
ATOM 797 O O . ILE A 1 95 ? -6.288 -3.564 15.976 1.00 49.31 95 ILE A O 1
ATOM 801 N N . LYS A 1 96 ? -5.601 -4.659 17.824 1.00 41.03 96 LYS A N 1
ATOM 802 C CA . LYS A 1 96 ? -6.215 -3.781 18.821 1.00 41.03 96 LYS A CA 1
ATOM 803 C C . LYS A 1 96 ? -5.405 -2.490 18.826 1.00 41.03 96 LYS A C 1
ATOM 805 O O . LYS A 1 96 ? -4.399 -2.369 19.513 1.00 41.03 96 LYS A O 1
ATOM 810 N N . VAL A 1 97 ? -5.815 -1.534 18.003 1.00 48.47 97 VAL A N 1
ATOM 811 C CA . VAL A 1 97 ? -5.465 -0.140 18.254 1.00 48.47 97 VAL A CA 1
ATOM 812 C C . VAL A 1 97 ? -6.370 0.259 19.409 1.00 48.47 97 VAL A C 1
ATOM 814 O O . VAL A 1 97 ? -7.555 0.490 19.183 1.00 48.47 97 VAL A O 1
ATOM 817 N N . GLU A 1 98 ? -5.854 0.224 20.639 1.00 39.00 98 GLU A N 1
ATOM 818 C CA . GLU A 1 98 ? -6.524 0.839 21.785 1.00 39.00 98 GLU A CA 1
ATOM 819 C C . GLU A 1 98 ? -6.827 2.291 21.405 1.00 39.00 98 GLU A C 1
ATOM 821 O O . GLU A 1 98 ? -5.935 3.138 21.331 1.00 39.00 98 GLU A O 1
ATOM 826 N N . SER A 1 99 ? -8.089 2.578 21.082 1.00 42.34 99 SER A N 1
ATOM 827 C CA . SER A 1 99 ? -8.581 3.940 21.174 1.00 42.34 99 SER A CA 1
ATOM 828 C C . SER A 1 99 ? -8.579 4.252 22.659 1.00 42.34 99 SER A C 1
ATOM 830 O O . SER A 1 99 ? -9.408 3.724 23.397 1.00 42.34 99 SER A O 1
ATOM 832 N N . ASN A 1 100 ? -7.606 5.043 23.102 1.00 41.38 100 ASN A N 1
ATOM 833 C CA . ASN A 1 100 ? -7.649 5.640 24.424 1.00 41.38 100 ASN A CA 1
ATOM 834 C C . ASN A 1 100 ? -8.911 6.512 24.481 1.00 41.38 100 ASN A C 1
ATOM 836 O O . ASN A 1 100 ? -8.939 7.631 23.977 1.00 41.38 100 ASN A O 1
ATOM 840 N N . GLU A 1 101 ? -9.968 5.949 25.050 1.00 44.81 101 GLU A N 1
ATOM 841 C CA . GLU A 1 101 ? -11.253 6.569 25.369 1.00 44.81 101 GLU A CA 1
ATOM 842 C C . GLU A 1 101 ? -11.084 7.482 26.602 1.00 44.81 101 GLU A C 1
ATOM 844 O O . GLU A 1 101 ? -11.775 7.346 27.602 1.00 44.81 101 GLU A O 1
ATOM 849 N N . ASN A 1 102 ? -10.081 8.370 26.574 1.00 41.88 102 ASN A N 1
ATOM 850 C CA . ASN A 1 102 ? -9.678 9.177 27.732 1.00 41.88 102 ASN A CA 1
ATOM 851 C C . ASN A 1 102 ? -9.382 10.650 27.390 1.00 41.88 102 ASN A C 1
ATOM 853 O O . ASN A 1 102 ? -8.592 11.298 28.069 1.00 41.88 102 ASN A O 1
ATOM 857 N N . GLU A 1 103 ? -10.046 11.199 26.371 1.00 42.19 103 GLU A N 1
ATOM 858 C CA . GLU A 1 103 ? -10.123 12.656 26.151 1.00 42.19 103 GLU A CA 1
ATOM 859 C C . GLU A 1 103 ? -11.581 13.156 26.116 1.00 42.19 103 GLU A C 1
ATOM 861 O O . GLU A 1 103 ? -11.926 14.070 25.376 1.00 42.19 103 GLU A O 1
ATOM 866 N N . GLU A 1 104 ? -12.450 12.580 26.950 1.00 42.69 104 GLU A N 1
ATOM 867 C CA . GLU A 1 104 ? -13.620 13.303 27.463 1.00 42.69 104 GLU A CA 1
ATOM 868 C C . GLU A 1 104 ? -13.453 13.509 28.970 1.00 42.69 104 GLU A C 1
ATOM 870 O O . GLU A 1 104 ? -13.814 12.647 29.775 1.00 42.69 104 GLU A O 1
ATOM 875 N N . LYS A 1 105 ? -12.878 14.657 29.340 1.00 36.38 105 LYS A N 1
ATOM 876 C CA . LYS A 1 105 ? -13.265 15.452 30.513 1.00 36.38 105 LYS A CA 1
ATOM 877 C C . LYS A 1 105 ? -12.684 16.856 30.433 1.00 36.38 105 LYS A C 1
ATOM 879 O O . LYS A 1 105 ? -11.463 16.972 30.203 1.00 36.38 105 LYS A O 1
#

Foldseek 3Di:
DLVVCLQPPLLVLLVVVLCVVVVHDDDDDPVVVVSSVVSSVQLLVQLVVVVVVCCVVPVPPPPCPSPSSSVSSNVSSVCVSVVVVVCCVPVVPPPPPPPPPPPDD

Sequence (105 aa):
MIEFMNLFFPPMIAIYIYFRRKKEKIAFSLPLIVKYCIVTVLVFAFAKILSQIVNIFYPLAIPLDRAPYTLFAIVASVLLPFLIEFVQRYFRFEIKVESNENEEK

Radius of gyration: 16.01 Å; chains: 1; bounding box: 33×33×50 Å